Protein AF-A0A0A8WMC7-F1 (afdb_monomer_lite)

Secondary structure (DSSP, 8-state):
-TT--------HHHHHHHTTTT--SHHHHHHHHHHHHSTT--B--S-HHHHHHHHHTT--B-

Foldseek 3Di:
DVVDDDDPDFDVVQLVVCPPPLPNDSVLSRLVRVQVVDPPREDEDPDPVSVVSCVVVVGHHD

pLDDT: mean 89.51, std 6.9, range [58.62, 96.25]

Sequence (62 aa):
MPGVEVHQQTDFSVLLSLWPSHIADFGDALIAATGKAAKGATIVTFDERFKSGLKKLGMELL

Structure (mmCIF, N/CA/C/O backbone):
data_AF-A0A0A8WMC7-F1
#
_entry.id   AF-A0A0A8WMC7-F1
#
loop_
_atom_site.group_PDB
_atom_site.id
_atom_site.type_symbol
_atom_site.label_atom_id
_atom_site.label_alt_id
_atom_site.label_comp_id
_atom_site.label_asym_id
_atom_site.label_entity_id
_atom_site.label_seq_id
_atom_site.pdbx_PDB_ins_code
_atom_site.Cartn_x
_atom_site.Cartn_y
_atom_site.Cartn_z
_atom_site.occupancy
_atom_site.B_iso_or_equiv
_atom_site.auth_seq_id
_atom_site.auth_comp_id
_atom_site.auth_asym_id
_atom_site.auth_atom_id
_atom_site.pdbx_PDB_model_num
ATOM 1 N N . MET A 1 1 ? 6.666 -6.221 -19.705 1.00 76.44 1 MET A N 1
ATOM 2 C CA . MET A 1 1 ? 7.418 -7.455 -19.368 1.00 76.44 1 MET A CA 1
ATOM 3 C C . MET A 1 1 ? 6.393 -8.568 -19.190 1.00 76.44 1 MET A C 1
ATOM 5 O O . MET A 1 1 ? 5.329 -8.257 -18.669 1.00 76.44 1 MET A O 1
ATOM 9 N N . PRO A 1 2 ? 6.631 -9.813 -19.642 1.00 87.69 2 PRO A N 1
ATOM 10 C CA . PRO A 1 2 ? 5.685 -10.905 -19.400 1.00 87.69 2 PRO A CA 1
ATOM 11 C C . PRO A 1 2 ? 5.388 -11.031 -17.900 1.00 87.69 2 PRO A C 1
ATOM 13 O O . PRO A 1 2 ? 6.321 -11.113 -17.106 1.00 87.69 2 PRO A O 1
ATOM 16 N N . GLY A 1 3 ? 4.110 -10.974 -17.518 1.00 88.44 3 GLY A N 1
ATOM 17 C CA . GLY A 1 3 ? 3.686 -11.018 -16.113 1.00 88.44 3 GLY A CA 1
ATOM 18 C C . GLY A 1 3 ? 3.932 -9.740 -15.299 1.00 88.44 3 GLY A C 1
ATOM 19 O O . GLY A 1 3 ? 3.811 -9.782 -14.081 1.00 88.44 3 GLY A O 1
ATO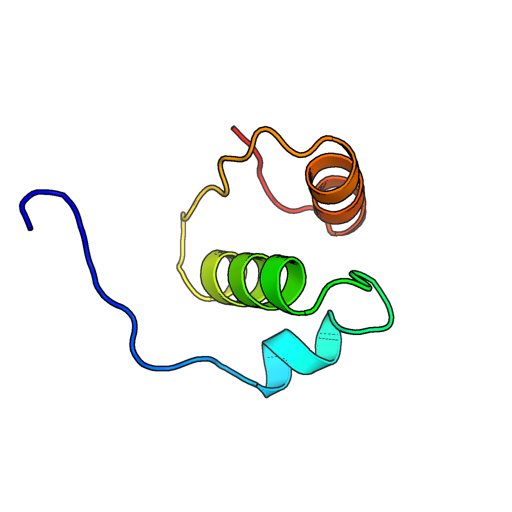M 20 N N . VAL A 1 4 ? 4.278 -8.614 -15.935 1.00 88.25 4 VAL A N 1
ATOM 21 C CA . VAL A 1 4 ? 4.447 -7.317 -15.258 1.00 88.25 4 VAL A CA 1
ATOM 22 C C . VAL A 1 4 ? 3.595 -6.261 -15.942 1.00 88.25 4 VAL A C 1
ATOM 24 O O . VAL A 1 4 ? 3.791 -5.960 -17.125 1.00 88.25 4 VAL A O 1
ATOM 27 N N . GLU A 1 5 ? 2.717 -5.650 -15.156 1.00 87.44 5 GLU A N 1
ATOM 28 C CA . GLU A 1 5 ? 1.915 -4.492 -15.534 1.00 87.44 5 GLU A CA 1
ATOM 29 C C . GLU A 1 5 ? 2.442 -3.238 -14.832 1.00 87.44 5 GLU A C 1
ATOM 31 O O . GLU A 1 5 ? 2.879 -3.282 -13.682 1.00 87.44 5 GLU A O 1
ATOM 36 N N . VAL A 1 6 ? 2.436 -2.111 -15.545 1.00 86.31 6 VAL A N 1
ATOM 37 C CA . VAL A 1 6 ? 2.870 -0.821 -15.001 1.00 86.31 6 VAL A CA 1
ATOM 38 C C . VAL A 1 6 ? 1.640 0.042 -14.774 1.00 86.31 6 VAL A C 1
ATOM 40 O O . VAL A 1 6 ? 1.015 0.507 -15.726 1.00 86.31 6 VAL A O 1
ATOM 43 N N . HIS A 1 7 ? 1.328 0.303 -13.508 1.00 82.06 7 HIS A N 1
ATOM 44 C 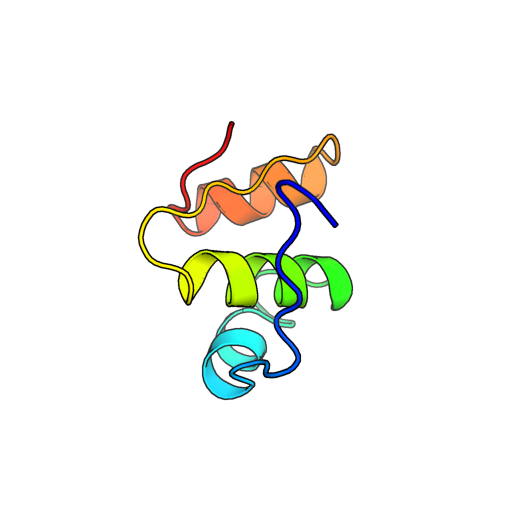CA . HIS A 1 7 ? 0.282 1.241 -13.119 1.00 82.06 7 HIS A CA 1
ATOM 45 C C . HIS A 1 7 ? 0.904 2.623 -12.912 1.00 82.06 7 HIS A C 1
ATOM 47 O O . HIS A 1 7 ? 1.590 2.862 -11.924 1.00 82.06 7 HIS A O 1
ATOM 53 N N . GLN A 1 8 ? 0.692 3.540 -13.859 1.00 82.62 8 GLN A N 1
ATOM 54 C CA . GLN A 1 8 ? 1.240 4.903 -13.769 1.00 82.62 8 GLN A CA 1
ATOM 55 C C . GLN A 1 8 ? 0.372 5.868 -12.952 1.00 82.62 8 GLN A C 1
ATOM 57 O O . GLN A 1 8 ? 0.772 7.002 -12.706 1.00 82.62 8 GLN A O 1
ATOM 62 N N . GLN A 1 9 ? -0.822 5.440 -12.545 1.00 84.75 9 GLN A N 1
ATOM 63 C CA . GLN A 1 9 ? -1.764 6.269 -11.805 1.00 84.75 9 GLN A CA 1
ATOM 64 C C . GLN A 1 9 ? -1.929 5.737 -10.388 1.00 84.75 9 GLN A C 1
ATOM 66 O O . GLN A 1 9 ? -2.148 4.547 -10.179 1.00 84.75 9 GLN A O 1
ATOM 71 N N . THR A 1 10 ? -1.825 6.646 -9.424 1.00 87.44 10 THR A N 1
ATOM 72 C CA . THR A 1 10 ? -2.092 6.392 -8.009 1.00 87.44 10 THR A CA 1
ATOM 73 C C . THR A 1 10 ? -3.328 7.173 -7.601 1.00 87.44 10 THR A C 1
ATOM 75 O O . THR A 1 10 ? -3.409 8.379 -7.841 1.00 87.44 10 THR A O 1
ATOM 78 N N . ASP A 1 11 ? -4.267 6.503 -6.939 1.00 90.31 11 ASP A N 1
ATOM 79 C CA . ASP A 1 11 ? -5.364 7.177 -6.256 1.00 90.31 11 ASP A CA 1
ATOM 80 C C . ASP A 1 11 ? -4.844 7.800 -4.950 1.00 90.31 11 ASP A C 1
ATOM 82 O O . ASP A 1 11 ? -4.673 7.130 -3.924 1.00 90.31 11 ASP A O 1
ATOM 86 N N . PHE A 1 12 ? -4.562 9.103 -4.996 1.00 93.56 12 PHE A N 1
ATOM 87 C CA . PHE A 1 12 ? -4.065 9.841 -3.837 1.00 93.56 12 PHE A CA 1
ATOM 88 C C . PHE A 1 12 ? -5.099 9.963 -2.715 1.00 93.56 12 PHE A C 1
ATOM 90 O O . PHE A 1 12 ? -4.708 10.115 -1.561 1.00 93.56 12 PHE A O 1
ATOM 97 N N . SER A 1 13 ? -6.397 9.865 -3.005 1.00 94.69 13 SER A N 1
ATOM 98 C CA . SER A 1 13 ? -7.421 9.863 -1.960 1.00 94.69 13 SER A CA 1
ATOM 99 C C . SER A 1 13 ? -7.333 8.587 -1.122 1.00 94.69 13 SER A C 1
ATOM 101 O O . SER A 1 13 ? -7.384 8.656 0.107 1.00 94.69 13 SER A O 1
ATOM 103 N N . VAL A 1 14 ? -7.109 7.432 -1.759 1.00 93.38 14 VAL A N 1
ATOM 104 C CA . VAL A 1 14 ? -6.846 6.175 -1.040 1.00 93.38 14 VAL A CA 1
ATOM 105 C C . VAL A 1 14 ? -5.507 6.242 -0.307 1.00 93.38 14 VAL A C 1
ATOM 107 O O . VAL A 1 14 ? -5.457 5.905 0.877 1.00 93.38 14 VAL A O 1
ATOM 110 N N . LEU A 1 15 ? -4.447 6.725 -0.958 1.00 95.69 15 LEU A N 1
ATOM 111 C CA . LEU A 1 15 ? -3.124 6.854 -0.338 1.00 95.69 15 LEU A CA 1
ATOM 112 C C . LEU A 1 15 ? -3.162 7.703 0.937 1.00 95.69 15 LEU A C 1
ATOM 114 O O . LEU A 1 15 ? -2.698 7.261 1.985 1.00 95.69 15 LEU A O 1
ATOM 118 N N . LEU A 1 16 ? -3.768 8.889 0.873 1.00 96.00 16 LEU A N 1
ATOM 119 C CA . LEU A 1 16 ? -3.866 9.810 2.007 1.00 96.00 16 LEU A CA 1
ATOM 120 C C . LEU A 1 16 ? -4.849 9.333 3.090 1.00 96.00 16 LEU A C 1
ATOM 122 O O . LEU A 1 16 ? -4.819 9.840 4.208 1.00 96.00 16 LEU A O 1
ATOM 126 N N . SER A 1 17 ? -5.697 8.337 2.803 1.00 95.00 17 SER A N 1
ATOM 127 C CA . SER A 1 17 ? -6.480 7.653 3.845 1.00 95.00 17 SER A CA 1
ATOM 128 C C . SER A 1 17 ? -5.639 6.666 4.669 1.00 95.00 17 SER A C 1
ATOM 130 O O . SER A 1 17 ? -5.993 6.347 5.806 1.00 95.00 17 SER A O 1
ATOM 132 N N . LEU A 1 18 ? -4.519 6.191 4.111 1.00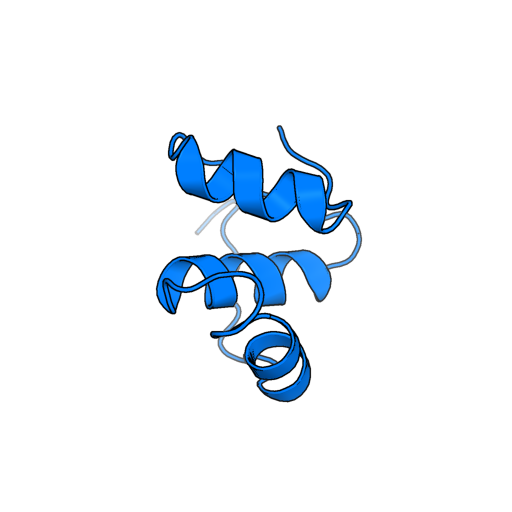 94.31 18 LEU A N 1
ATOM 133 C CA . LEU A 1 18 ? -3.598 5.245 4.744 1.00 94.31 18 LEU A CA 1
ATOM 134 C C . LEU A 1 18 ? -2.401 5.955 5.386 1.00 94.31 18 LEU A C 1
ATOM 136 O O . LEU A 1 18 ? -2.012 5.625 6.507 1.00 94.31 18 LEU A O 1
ATOM 140 N N . TRP A 1 19 ? -1.827 6.928 4.684 1.00 95.94 19 TRP A N 1
ATOM 141 C CA . TRP A 1 19 ? -0.633 7.655 5.097 1.00 95.94 19 TRP A CA 1
ATOM 142 C C . TRP A 1 19 ? -0.967 9.047 5.649 1.00 95.94 19 TRP A C 1
ATOM 144 O O . TRP A 1 19 ? -1.793 9.743 5.061 1.00 95.94 19 TRP A O 1
ATOM 154 N N . PRO A 1 20 ? -0.302 9.509 6.724 1.00 95.50 20 PRO A N 1
ATOM 155 C CA . PRO A 1 20 ? 0.688 8.798 7.548 1.00 95.50 20 PRO A CA 1
ATOM 156 C C . PRO A 1 20 ? 0.065 8.039 8.734 1.00 95.50 20 PRO A C 1
ATOM 158 O O . PRO A 1 20 ? 0.778 7.481 9.564 1.00 95.50 20 PRO A O 1
ATOM 161 N N . SER A 1 21 ? -1.262 8.071 8.868 1.00 93.44 21 SER A N 1
ATOM 162 C CA . SER A 1 21 ? -1.977 7.673 10.086 1.00 93.44 21 SER A CA 1
ATOM 163 C C . SER A 1 21 ? -1.944 6.170 10.376 1.00 93.44 21 SER A C 1
ATOM 165 O O . SER A 1 21 ? -1.856 5.780 11.539 1.00 93.44 21 SER A O 1
ATOM 167 N N . HIS A 1 22 ? -2.001 5.328 9.344 1.00 91.31 22 HIS A N 1
ATOM 168 C CA . HIS A 1 22 ? -2.031 3.867 9.476 1.00 91.31 22 HIS A CA 1
ATOM 169 C C . HIS A 1 22 ? -0.727 3.213 9.017 1.00 91.31 22 HIS A C 1
ATOM 171 O O . HIS A 1 22 ? -0.302 2.208 9.590 1.00 91.31 22 HIS A O 1
ATOM 177 N N . ILE A 1 23 ? -0.096 3.786 7.991 1.00 94.62 23 ILE A N 1
ATOM 178 C CA . ILE A 1 23 ? 1.197 3.368 7.454 1.00 94.62 23 ILE A CA 1
ATOM 179 C C . ILE A 1 23 ? 2.071 4.619 7.394 1.00 94.62 23 ILE A C 1
ATO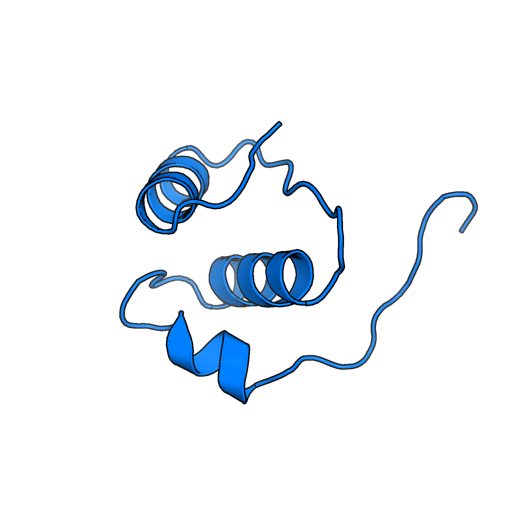M 181 O O . ILE A 1 23 ? 1.765 5.553 6.658 1.00 94.62 23 ILE A O 1
ATOM 185 N N . ALA A 1 24 ? 3.125 4.657 8.210 1.00 93.94 24 ALA A N 1
ATOM 186 C CA . ALA A 1 24 ? 3.974 5.840 8.340 1.00 93.94 24 ALA A CA 1
ATOM 187 C C . ALA A 1 24 ? 4.946 6.004 7.162 1.00 93.94 24 ALA A C 1
ATOM 189 O O . ALA A 1 24 ? 5.256 7.131 6.771 1.00 93.94 24 ALA A O 1
ATOM 190 N N . ASP A 1 25 ? 5.418 4.890 6.596 1.00 96.25 25 ASP A N 1
ATOM 191 C CA . ASP A 1 25 ? 6.258 4.911 5.404 1.00 96.25 25 ASP A CA 1
ATOM 192 C C . ASP A 1 25 ? 5.412 5.195 4.155 1.00 96.25 25 ASP A C 1
ATOM 194 O O . ASP A 1 25 ? 4.354 4.600 3.938 1.00 96.25 25 ASP A O 1
ATOM 198 N N . PHE A 1 26 ? 5.861 6.148 3.341 1.00 95.75 26 PHE A N 1
ATOM 199 C CA . PHE A 1 26 ? 5.121 6.572 2.155 1.00 95.75 26 PHE A CA 1
ATOM 200 C C . PHE A 1 26 ? 5.140 5.511 1.045 1.00 95.75 26 PHE A C 1
ATOM 202 O O . PHE A 1 26 ? 4.136 5.337 0.354 1.00 95.75 26 PHE A O 1
ATOM 209 N N . GLY A 1 27 ? 6.253 4.790 0.877 1.00 95.12 27 GLY A N 1
ATOM 210 C CA . GLY A 1 27 ? 6.388 3.732 -0.124 1.00 95.12 27 GLY A CA 1
ATOM 211 C C . GLY A 1 27 ? 5.476 2.547 0.185 1.00 95.12 27 GLY A C 1
ATOM 212 O O . GLY A 1 27 ? 4.722 2.105 -0.682 1.00 95.12 27 GLY A O 1
ATOM 213 N N . ASP A 1 28 ? 5.457 2.107 1.441 1.00 95.50 28 ASP A N 1
ATOM 214 C CA . ASP A 1 28 ? 4.535 1.070 1.913 1.00 95.50 28 ASP A CA 1
ATOM 215 C C . ASP A 1 28 ? 3.071 1.485 1.722 1.00 95.50 28 ASP A C 1
ATOM 217 O O . ASP A 1 28 ? 2.237 0.702 1.256 1.00 95.50 28 ASP A O 1
ATOM 221 N N . ALA A 1 29 ? 2.740 2.742 2.029 1.00 95.69 29 ALA A N 1
ATOM 222 C CA . ALA A 1 29 ? 1.387 3.243 1.839 1.00 95.69 29 ALA A CA 1
ATOM 223 C C . ALA A 1 29 ? 0.986 3.301 0.356 1.00 95.69 29 ALA A C 1
ATOM 225 O O . ALA A 1 29 ? -0.166 3.015 0.025 1.00 95.69 29 ALA A O 1
ATOM 226 N N . LEU A 1 30 ? 1.928 3.617 -0.539 1.00 95.19 30 LEU A N 1
ATOM 227 C CA . LEU A 1 30 ? 1.723 3.599 -1.987 1.00 95.19 30 LEU A CA 1
ATOM 228 C C . LEU A 1 30 ? 1.420 2.184 -2.494 1.00 95.19 30 LEU A C 1
ATOM 230 O O . LEU A 1 30 ? 0.475 1.990 -3.265 1.00 95.19 30 LEU A O 1
ATOM 234 N N . ILE A 1 31 ? 2.173 1.187 -2.022 1.00 94.06 31 ILE A N 1
ATOM 235 C CA . ILE A 1 31 ? 1.943 -0.228 -2.345 1.00 94.06 31 ILE A CA 1
ATOM 236 C C . ILE A 1 31 ? 0.573 -0.671 -1.823 1.00 94.06 31 ILE A C 1
ATOM 238 O O . ILE A 1 31 ? -0.208 -1.267 -2.565 1.00 94.06 31 ILE A O 1
ATOM 242 N N . ALA A 1 32 ? 0.244 -0.327 -0.576 1.00 93.38 32 ALA A N 1
ATOM 243 C CA . ALA A 1 32 ? -1.042 -0.645 0.035 1.00 93.38 32 ALA A CA 1
ATOM 244 C C . ALA A 1 32 ? -2.226 -0.014 -0.715 1.00 93.38 32 ALA A C 1
ATOM 246 O O . ALA A 1 32 ? -3.222 -0.686 -0.984 1.00 93.38 32 ALA A O 1
ATOM 247 N N . ALA A 1 33 ? -2.113 1.261 -1.099 1.00 93.31 33 ALA A N 1
ATOM 248 C CA . ALA A 1 33 ? -3.132 1.955 -1.883 1.00 93.31 33 ALA A CA 1
ATOM 249 C C . ALA A 1 33 ? -3.321 1.311 -3.263 1.00 93.31 33 ALA A C 1
ATOM 251 O O . ALA A 1 33 ? -4.455 1.103 -3.696 1.00 93.31 33 ALA A O 1
ATOM 252 N N . THR A 1 34 ? -2.219 0.934 -3.917 1.00 91.69 34 THR A N 1
ATOM 253 C CA . THR A 1 34 ? -2.240 0.250 -5.218 1.00 91.69 34 THR A CA 1
ATOM 254 C C . THR A 1 34 ? -2.916 -1.118 -5.112 1.00 91.69 34 THR A C 1
ATOM 256 O O . THR A 1 34 ? -3.833 -1.408 -5.879 1.00 91.69 34 THR A O 1
ATOM 259 N N . GLY A 1 35 ? -2.534 -1.930 -4.121 1.00 90.62 35 GLY A N 1
ATOM 260 C CA . GLY A 1 35 ? -3.148 -3.237 -3.870 1.00 90.62 35 GLY A CA 1
ATOM 261 C C . GLY A 1 35 ? -4.639 -3.137 -3.536 1.00 90.62 35 GLY A C 1
ATOM 262 O O . GLY A 1 35 ? -5.431 -3.940 -4.012 1.00 90.62 35 GLY A O 1
ATOM 263 N N . LYS A 1 36 ? -5.053 -2.104 -2.792 1.00 87.69 36 LYS A N 1
ATOM 264 C CA . LYS A 1 36 ? -6.466 -1.861 -2.468 1.00 87.69 36 LYS A CA 1
ATOM 265 C C . LYS A 1 36 ? -7.299 -1.437 -3.685 1.00 87.69 36 LYS A C 1
ATOM 267 O O . LYS A 1 36 ? -8.484 -1.762 -3.750 1.00 87.69 36 LYS A O 1
ATOM 272 N N . ALA A 1 37 ? -6.707 -0.709 -4.632 1.00 85.81 37 ALA A N 1
ATOM 273 C CA . ALA A 1 37 ? -7.378 -0.285 -5.861 1.00 85.81 37 ALA A CA 1
ATOM 274 C C . ALA A 1 37 ? -7.502 -1.425 -6.892 1.00 85.81 37 ALA A C 1
ATOM 276 O O . ALA A 1 37 ? -8.473 -1.479 -7.651 1.00 85.81 37 ALA A O 1
ATOM 277 N N . ALA A 1 38 ? -6.543 -2.353 -6.909 1.00 84.25 38 ALA A N 1
ATOM 278 C CA . ALA A 1 38 ? -6.541 -3.500 -7.805 1.00 84.25 38 ALA A CA 1
ATOM 279 C C . ALA A 1 38 ? -7.390 -4.653 -7.234 1.00 84.25 38 ALA A C 1
ATOM 281 O O . ALA A 1 38 ? -7.001 -5.345 -6.295 1.00 84.25 38 ALA A O 1
ATOM 282 N N . LYS A 1 39 ? -8.577 -4.888 -7.812 1.00 78.81 39 LYS A N 1
ATOM 283 C CA . LYS A 1 39 ? -9.460 -5.993 -7.393 1.00 78.81 39 LYS A CA 1
ATOM 284 C C . LYS A 1 39 ? -8.735 -7.340 -7.471 1.00 78.81 39 LYS A C 1
ATOM 286 O O . LYS A 1 39 ? -8.282 -7.729 -8.542 1.00 78.81 39 LYS A O 1
ATOM 291 N N . GLY A 1 40 ? -8.707 -8.066 -6.353 1.00 79.44 40 GLY A N 1
ATOM 292 C CA . GLY A 1 40 ? -8.085 -9.391 -6.264 1.00 79.44 40 GLY A CA 1
ATOM 293 C C . GLY A 1 40 ? -6.555 -9.370 -6.217 1.00 79.44 40 GLY A C 1
ATOM 294 O O . GLY A 1 40 ? -5.943 -10.424 -6.360 1.00 79.44 40 GLY A O 1
ATOM 295 N N . ALA A 1 41 ? -5.930 -8.202 -6.037 1.00 85.88 41 ALA A N 1
ATOM 296 C CA . ALA A 1 41 ? -4.494 -8.129 -5.825 1.00 85.88 41 ALA A CA 1
ATOM 297 C C . ALA A 1 41 ? -4.120 -8.627 -4.426 1.00 85.88 41 ALA A C 1
ATOM 299 O O . ALA A 1 41 ? -4.775 -8.303 -3.435 1.00 85.88 41 ALA A O 1
ATOM 300 N N . THR A 1 42 ? -3.013 -9.363 -4.350 1.00 89.56 42 THR A N 1
ATOM 301 C CA . THR A 1 42 ? -2.380 -9.729 -3.084 1.00 89.56 42 THR A CA 1
ATOM 302 C C . THR A 1 42 ? -1.049 -9.009 -2.954 1.00 89.56 42 THR A C 1
ATOM 304 O O . THR A 1 42 ? -0.252 -8.981 -3.893 1.00 89.56 42 THR A O 1
ATOM 307 N N . ILE A 1 43 ? -0.800 -8.431 -1.781 1.00 91.88 43 ILE A N 1
ATOM 308 C CA . ILE A 1 43 ? 0.484 -7.800 -1.480 1.00 91.88 43 ILE A CA 1
ATOM 309 C C . ILE A 1 43 ? 1.426 -8.874 -0.941 1.00 91.88 43 ILE A C 1
ATOM 311 O O . ILE A 1 43 ? 1.118 -9.532 0.052 1.00 91.88 43 ILE A O 1
ATOM 315 N N . VAL A 1 44 ? 2.583 -9.013 -1.586 1.00 92.06 44 VAL A N 1
ATOM 316 C CA . VAL A 1 44 ? 3.663 -9.912 -1.167 1.00 92.06 44 VAL A CA 1
ATOM 317 C C . VAL A 1 44 ? 4.852 -9.059 -0.742 1.00 92.06 44 VAL A C 1
ATOM 319 O O . VAL A 1 44 ? 5.322 -8.209 -1.497 1.00 92.06 44 VAL A O 1
ATOM 322 N N . THR A 1 45 ? 5.335 -9.261 0.480 1.00 93.88 45 THR A N 1
ATOM 323 C CA . THR A 1 45 ? 6.482 -8.527 1.032 1.00 93.88 45 THR A CA 1
ATOM 324 C C . THR A 1 45 ? 7.207 -9.370 2.077 1.00 93.88 45 THR A C 1
ATOM 326 O O . THR A 1 45 ? 6.610 -10.239 2.709 1.00 93.88 45 THR A O 1
ATOM 329 N N . PHE A 1 46 ? 8.494 -9.102 2.293 1.00 95.25 46 PHE A N 1
ATOM 330 C CA . PHE A 1 46 ? 9.271 -9.675 3.399 1.00 95.25 46 PHE A CA 1
ATOM 331 C C . PHE A 1 46 ? 9.395 -8.717 4.594 1.00 95.25 46 PHE A C 1
ATOM 333 O O . PHE A 1 46 ? 9.945 -9.105 5.622 1.00 95.25 46 PHE A O 1
ATOM 340 N N . ASP A 1 47 ? 8.879 -7.488 4.489 1.00 94.88 47 ASP A N 1
ATOM 341 C CA . ASP A 1 47 ? 8.900 -6.527 5.592 1.00 94.88 47 ASP A CA 1
ATOM 342 C C . ASP A 1 47 ? 7.827 -6.872 6.640 1.00 94.88 47 ASP A C 1
ATOM 344 O O . ASP A 1 47 ? 6.621 -6.729 6.422 1.00 94.88 47 ASP A O 1
ATOM 348 N N . GLU A 1 48 ? 8.273 -7.322 7.811 1.00 93.81 48 GLU A N 1
ATOM 349 C CA . GLU A 1 48 ? 7.397 -7.719 8.918 1.00 93.81 48 GLU A CA 1
ATOM 350 C C . GLU A 1 48 ? 6.621 -6.551 9.554 1.00 93.81 48 GLU A C 1
ATOM 352 O O . GLU A 1 48 ? 5.499 -6.740 10.050 1.00 93.81 48 GLU A O 1
ATOM 357 N N . ARG A 1 49 ? 7.172 -5.330 9.531 1.00 91.31 49 ARG A N 1
ATOM 358 C CA . ARG A 1 49 ? 6.454 -4.138 10.010 1.00 91.31 49 ARG A CA 1
ATOM 359 C C . ARG A 1 49 ? 5.325 -3.798 9.052 1.00 91.31 49 ARG A C 1
ATOM 361 O O . ARG A 1 49 ? 4.205 -3.564 9.514 1.00 91.31 49 ARG A O 1
ATOM 368 N N . PHE A 1 50 ? 5.591 -3.856 7.750 1.00 94.44 50 PHE A N 1
ATOM 369 C CA . PHE A 1 50 ? 4.570 -3.602 6.743 1.00 94.44 50 PHE A CA 1
ATOM 370 C C . PHE A 1 50 ? 3.462 -4.662 6.789 1.00 94.44 50 PHE A C 1
ATOM 372 O O . PHE A 1 50 ? 2.287 -4.302 6.885 1.00 94.44 50 PHE A O 1
ATOM 379 N N . LYS A 1 51 ? 3.809 -5.959 6.875 1.00 93.50 51 LYS A N 1
ATOM 380 C CA . LYS A 1 51 ? 2.828 -7.046 7.088 1.00 93.50 51 LYS A CA 1
ATOM 381 C C . LYS A 1 51 ? 1.923 -6.771 8.285 1.00 93.50 51 LYS A C 1
ATOM 383 O O . LYS A 1 51 ? 0.706 -6.926 8.200 1.00 93.50 51 LYS A O 1
ATOM 388 N N . SER A 1 52 ? 2.506 -6.355 9.407 1.00 90.19 52 SER A N 1
ATOM 389 C CA . SER A 1 52 ? 1.749 -6.041 10.622 1.00 90.19 52 SER A CA 1
ATOM 390 C C . SER A 1 52 ? 0.801 -4.851 10.426 1.00 90.19 52 SER A C 1
ATOM 392 O O . SER A 1 52 ? -0.321 -4.879 10.933 1.00 90.19 52 SER A O 1
ATOM 394 N N . GLY A 1 53 ? 1.221 -3.828 9.675 1.00 90.50 53 GLY A N 1
ATOM 395 C CA . GLY A 1 53 ? 0.373 -2.699 9.281 1.00 90.50 53 GLY A CA 1
ATOM 396 C C . GLY A 1 53 ? -0.793 -3.123 8.382 1.00 90.50 53 GLY A C 1
ATOM 397 O O . GLY A 1 53 ? -1.942 -2.784 8.663 1.00 90.50 53 GLY A O 1
ATOM 398 N N . LEU A 1 54 ? -0.521 -3.942 7.363 1.00 91.88 54 LEU A N 1
ATOM 399 C CA . LEU A 1 54 ? -1.524 -4.455 6.423 1.00 91.88 54 LEU A CA 1
ATOM 400 C C . LEU A 1 54 ? -2.582 -5.332 7.114 1.00 91.88 54 LEU A C 1
ATOM 402 O O . LEU A 1 54 ? -3.776 -5.165 6.858 1.00 91.88 54 LEU A O 1
ATOM 406 N N . LYS A 1 55 ? -2.177 -6.190 8.066 1.00 89.75 55 LYS A N 1
ATOM 407 C CA . LYS A 1 55 ? -3.110 -7.008 8.869 1.00 89.75 55 LYS A CA 1
ATOM 408 C C . LYS A 1 55 ? -4.102 -6.161 9.665 1.00 89.75 55 LYS A C 1
ATOM 410 O O . LYS A 1 55 ? -5.280 -6.501 9.721 1.00 89.75 55 LYS A O 1
ATOM 415 N N . LYS A 1 56 ? -3.655 -5.049 10.261 1.00 89.00 56 LYS A N 1
ATOM 416 C CA . LYS A 1 56 ? -4.538 -4.133 11.015 1.00 89.00 56 LYS A CA 1
ATOM 417 C C . LYS A 1 56 ? -5.586 -3.462 10.129 1.00 89.00 56 LYS A C 1
ATOM 419 O O . LYS A 1 56 ? -6.63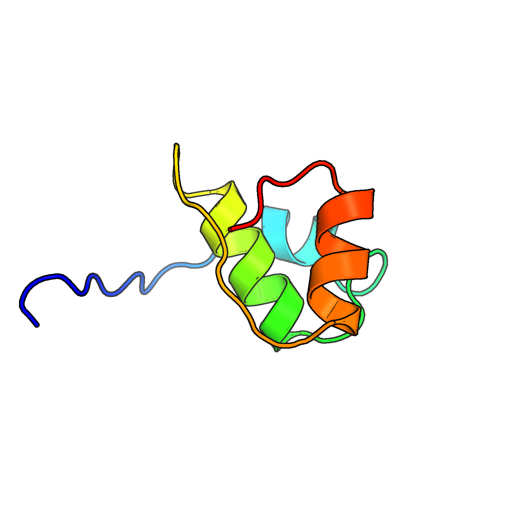6 -3.069 10.623 1.00 89.00 56 LYS A O 1
ATOM 424 N N . LEU A 1 57 ? -5.297 -3.344 8.837 1.00 87.50 57 LEU A N 1
ATOM 425 C CA . LEU A 1 57 ? -6.179 -2.760 7.833 1.00 87.50 57 LEU A CA 1
ATOM 426 C C . LEU A 1 57 ? -7.091 -3.798 7.157 1.00 87.50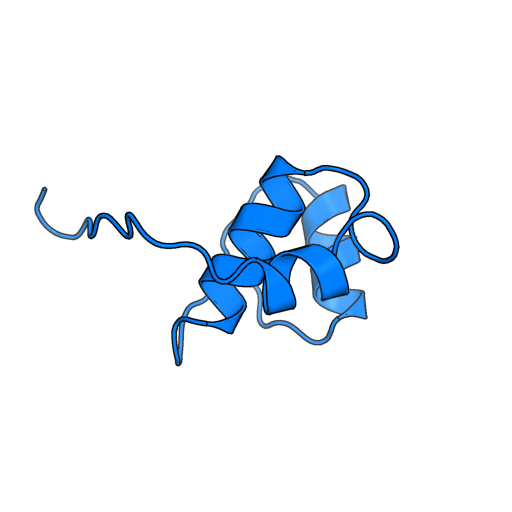 57 LEU A C 1
ATOM 428 O O . LEU A 1 57 ? -7.864 -3.431 6.275 1.00 87.50 57 LEU A O 1
ATOM 432 N N . GLY A 1 58 ? -7.011 -5.075 7.556 1.00 85.31 58 GLY A N 1
ATOM 433 C CA . GLY A 1 58 ? -7.831 -6.156 7.004 1.00 85.31 58 GLY A CA 1
ATOM 434 C C . GLY A 1 58 ? -7.497 -6.519 5.555 1.00 85.31 58 GLY A C 1
ATOM 435 O O . GLY A 1 58 ? -8.356 -7.048 4.858 1.00 85.31 58 GLY A O 1
ATOM 436 N N . MET A 1 59 ? -6.284 -6.210 5.084 1.00 83.19 59 MET A N 1
ATOM 437 C CA . MET A 1 59 ? -5.846 -6.553 3.728 1.00 83.19 59 MET A CA 1
ATOM 438 C C . MET A 1 59 ? -5.289 -7.979 3.662 1.00 83.19 59 MET A C 1
ATOM 440 O O . MET A 1 59 ? -4.594 -8.424 4.579 1.00 83.19 59 MET A O 1
ATOM 444 N N . GLU A 1 60 ? -5.588 -8.685 2.567 1.00 74.31 60 GLU A N 1
ATOM 445 C CA . GLU A 1 60 ? -5.074 -10.033 2.309 1.00 74.31 60 GLU A CA 1
ATOM 446 C C . GLU A 1 60 ? -3.570 -10.005 1.997 1.00 74.31 60 GLU A C 1
ATOM 448 O O . GLU A 1 60 ? -3.076 -9.152 1.254 1.00 74.31 60 GLU A O 1
ATOM 453 N N . LEU A 1 61 ? -2.845 -10.954 2.588 1.00 71.31 61 LEU A N 1
ATOM 454 C CA . LEU A 1 61 ? -1.392 -11.098 2.508 1.00 71.31 61 LEU A CA 1
ATOM 455 C C . LEU A 1 61 ? -1.044 -12.523 2.071 1.00 71.31 61 LEU A C 1
ATOM 457 O O . LEU A 1 61 ? -1.645 -13.469 2.588 1.00 71.31 61 LEU A O 1
ATOM 461 N N . LEU A 1 62 ? -0.044 -12.653 1.194 1.00 58.62 62 LEU A N 1
ATOM 462 C CA . LEU A 1 62 ? 0.636 -13.915 0.868 1.00 58.62 62 LEU A CA 1
ATOM 463 C C . LEU A 1 62 ? 2.088 -13.877 1.355 1.00 58.62 62 LEU A C 1
ATOM 465 O O . LEU A 1 62 ? 2.747 -12.824 1.185 1.00 58.62 62 LEU A O 1
#

Radius of gyration: 11.43 Å; chains: 1; bounding box: 19×24×30 Å